Protein AF-A0AAJ0TF32-F1 (afdb_monomer)

Foldseek 3Di:
DAFPQQRDDADPPAWDWDADPVRDIGTHNDVVRVVCVVVVHHSVPDPPRDDDPPPPPPDD

Structure (mmCIF, N/CA/C/O backbone):
data_AF-A0AAJ0TF32-F1
#
_entry.id   AF-A0AAJ0TF32-F1
#
loop_
_atom_site.group_PDB
_atom_site.id
_atom_site.type_symbol
_atom_site.label_atom_id
_atom_site.label_alt_id
_atom_site.label_comp_id
_atom_site.label_asym_id
_atom_site.label_entity_id
_atom_site.label_seq_id
_atom_site.pdbx_PDB_ins_code
_atom_site.Cartn_x
_atom_site.Cartn_y
_atom_site.Cartn_z
_atom_site.occupancy
_atom_site.B_iso_or_equiv
_atom_site.auth_seq_id
_atom_site.auth_comp_id
_atom_site.auth_asym_id
_atom_site.auth_atom_id
_atom_site.pdbx_PDB_model_num
ATOM 1 N N . MET A 1 1 ? -5.544 -2.229 -9.680 1.00 83.12 1 MET A N 1
ATOM 2 C CA . MET A 1 1 ? -5.124 -2.675 -8.331 1.00 83.12 1 MET A CA 1
ATOM 3 C C . MET A 1 1 ? -4.345 -1.540 -7.676 1.00 83.12 1 MET A C 1
ATOM 5 O O . MET A 1 1 ? -3.504 -0.964 -8.354 1.00 83.12 1 MET A O 1
ATOM 9 N N . LYS A 1 2 ? -4.655 -1.145 -6.434 1.00 90.38 2 LYS A N 1
ATOM 10 C CA . LYS A 1 2 ? -3.976 -0.031 -5.739 1.00 90.38 2 LYS A CA 1
ATOM 11 C C . LYS A 1 2 ? -2.986 -0.569 -4.707 1.00 90.38 2 LYS A C 1
ATOM 13 O O . LYS A 1 2 ? -3.268 -1.555 -4.040 1.00 90.38 2 LYS A O 1
ATOM 18 N N . CYS A 1 3 ? -1.841 0.092 -4.567 1.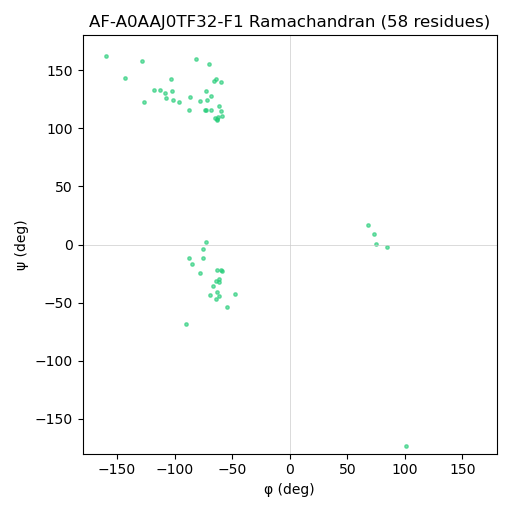00 92.12 3 CYS A N 1
ATOM 19 C CA . CYS A 1 3 ? -0.860 -0.218 -3.533 1.00 92.12 3 CYS A CA 1
ATOM 20 C C . CYS A 1 3 ? -1.380 0.213 -2.159 1.00 92.12 3 CYS A C 1
ATOM 22 O O . CYS A 1 3 ? -1.660 1.395 -1.949 1.00 92.12 3 CYS A O 1
ATOM 24 N N . SER A 1 4 ? -1.430 -0.717 -1.206 1.00 91.19 4 SER A N 1
ATOM 25 C CA . SER A 1 4 ? -1.891 -0.474 0.166 1.00 91.19 4 SER A CA 1
ATOM 26 C C . 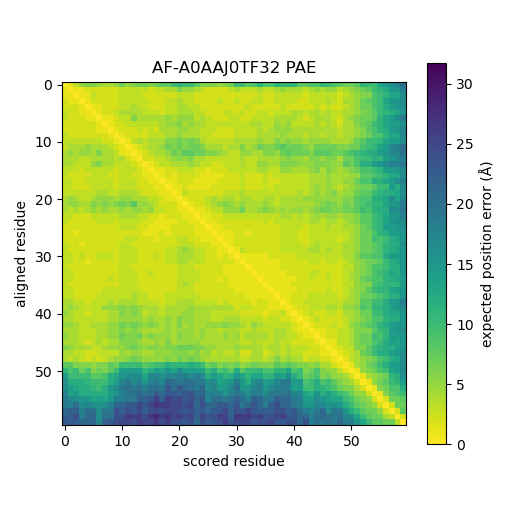SER A 1 4 ? -1.007 0.530 0.918 1.00 91.19 4 SER A C 1
ATOM 28 O O . SER A 1 4 ? -1.458 1.164 1.865 1.00 91.19 4 SER A O 1
ATOM 30 N N . PHE A 1 5 ? 0.249 0.713 0.490 1.00 91.38 5 PHE A N 1
ATOM 31 C CA . PHE A 1 5 ? 1.179 1.650 1.120 1.00 91.38 5 PHE A CA 1
ATOM 32 C C . PHE A 1 5 ? 1.108 3.048 0.492 1.00 91.38 5 PHE A C 1
ATOM 34 O O . PHE A 1 5 ? 0.630 3.996 1.113 1.00 91.38 5 PHE A O 1
ATOM 41 N N . CYS A 1 6 ? 1.552 3.210 -0.756 1.00 89.06 6 CYS A N 1
ATOM 42 C CA . CYS A 1 6 ? 1.649 4.530 -1.388 1.00 89.06 6 CYS A CA 1
ATOM 43 C C . CYS A 1 6 ? 0.364 4.993 -2.097 1.00 89.06 6 CYS A C 1
ATOM 45 O O . CYS A 1 6 ? 0.282 6.159 -2.472 1.00 89.06 6 CYS A O 1
ATOM 47 N N . GLY A 1 7 ? -0.631 4.119 -2.289 1.00 88.38 7 GLY A N 1
ATOM 48 C CA . GLY A 1 7 ? -1.879 4.443 -2.991 1.00 88.38 7 GLY A CA 1
ATOM 49 C C . GLY A 1 7 ? -1.758 4.540 -4.514 1.00 88.38 7 GLY A C 1
ATOM 50 O O . GLY A 1 7 ? -2.754 4.813 -5.177 1.00 88.38 7 GLY A O 1
ATOM 51 N N . SER A 1 8 ? -0.570 4.317 -5.090 1.00 89.69 8 SER A N 1
ATOM 52 C CA . SER A 1 8 ? -0.397 4.315 -6.545 1.00 89.69 8 SER A CA 1
ATOM 53 C C . SER A 1 8 ? -1.071 3.099 -7.179 1.00 89.69 8 SER A C 1
ATOM 55 O O . SER A 1 8 ? -1.211 2.047 -6.548 1.00 89.69 8 SER A O 1
ATOM 57 N N . ASN A 1 9 ? -1.440 3.219 -8.453 1.00 91.31 9 ASN A N 1
ATOM 58 C CA . ASN A 1 9 ? -1.867 2.064 -9.234 1.00 91.31 9 ASN A CA 1
ATOM 59 C C . ASN A 1 9 ? -0.692 1.091 -9.420 1.00 91.31 9 ASN A C 1
ATOM 61 O O . ASN A 1 9 ? 0.452 1.509 -9.596 1.00 91.31 9 ASN A O 1
ATOM 65 N N . ILE A 1 10 ? -0.988 -0.202 -9.331 1.00 91.50 10 ILE A N 1
ATOM 66 C CA . ILE A 1 10 ? -0.065 -1.301 -9.602 1.00 91.50 10 ILE A CA 1
ATOM 67 C C . ILE A 1 10 ? -0.310 -1.751 -11.041 1.00 91.50 10 ILE A C 1
ATOM 69 O O . ILE A 1 10 ? -1.441 -2.108 -11.391 1.00 91.50 10 ILE A O 1
ATOM 73 N N . THR A 1 11 ? 0.739 -1.713 -11.860 1.00 89.12 11 THR A N 1
ATOM 74 C CA . THR A 1 11 ? 0.726 -2.227 -13.234 1.00 89.12 11 THR A CA 1
ATOM 75 C C . THR A 1 11 ? 0.492 -3.738 -13.229 1.00 89.12 11 THR A C 1
ATOM 77 O O . THR A 1 11 ? 0.967 -4.447 -12.341 1.00 89.12 11 THR A O 1
ATOM 80 N N . ARG A 1 12 ? -0.268 -4.244 -14.206 1.00 88.00 12 ARG A N 1
ATOM 81 C CA . ARG A 1 12 ? -0.541 -5.683 -14.337 1.0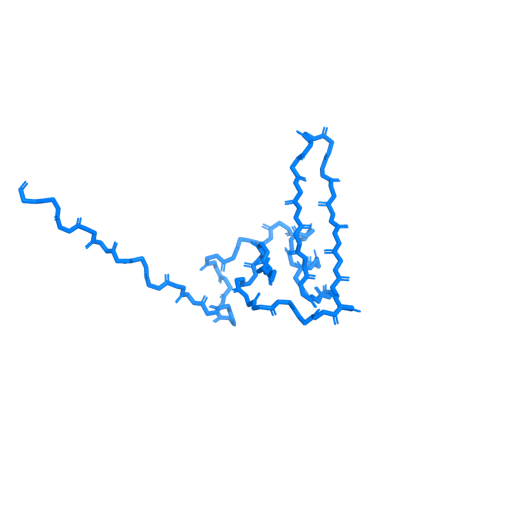0 88.00 12 ARG A CA 1
ATOM 82 C C . ARG A 1 12 ? 0.767 -6.460 -14.524 1.00 88.00 12 ARG A C 1
ATOM 84 O O . ARG A 1 12 ? 1.661 -5.989 -15.214 1.00 88.00 12 ARG A O 1
ATOM 91 N N . GLY A 1 13 ? 0.872 -7.625 -13.884 1.00 87.56 13 GLY A N 1
ATOM 92 C CA . GLY A 1 13 ? 2.095 -8.437 -13.895 1.00 87.56 13 GLY A CA 1
ATOM 93 C C . GLY A 1 13 ? 3.243 -7.872 -13.048 1.00 87.56 13 GLY A C 1
ATOM 94 O O . GLY A 1 13 ? 4.359 -8.368 -13.124 1.00 87.56 13 GLY A O 1
ATOM 95 N N . THR A 1 14 ? 3.004 -6.832 -12.244 1.00 88.31 14 THR A N 1
ATOM 96 C CA . THR A 1 14 ? 4.007 -6.231 -11.353 1.00 88.31 14 THR A CA 1
ATOM 97 C C . THR A 1 14 ? 3.472 -6.133 -9.926 1.00 88.31 14 THR A C 1
ATOM 99 O O . THR A 1 14 ? 2.265 -6.096 -9.691 1.00 88.31 14 THR A O 1
ATOM 102 N N . GLY A 1 15 ? 4.385 -6.042 -8.962 1.00 89.69 15 GLY A N 1
ATOM 103 C CA . GLY A 1 15 ? 4.072 -5.864 -7.551 1.00 89.69 15 GLY A CA 1
ATOM 104 C C . GLY A 1 15 ? 4.169 -7.159 -6.758 1.00 89.69 15 GLY A C 1
ATOM 105 O O . GLY A 1 15 ? 4.639 -8.183 -7.247 1.00 89.69 15 GLY A O 1
ATOM 106 N N . LYS A 1 16 ? 3.764 -7.086 -5.492 1.00 92.31 16 LYS A N 1
ATOM 107 C CA . LYS A 1 16 ? 3.830 -8.204 -4.550 1.00 92.31 16 LYS A CA 1
ATOM 108 C C . LYS A 1 16 ? 2.616 -8.198 -3.635 1.00 92.31 16 LYS A C 1
ATOM 110 O O . LYS A 1 16 ? 2.154 -7.130 -3.228 1.00 92.31 16 LYS A O 1
ATOM 115 N N . MET A 1 17 ? 2.133 -9.389 -3.311 1.00 93.62 17 MET A N 1
ATOM 116 C CA . MET A 1 17 ? 1.089 -9.609 -2.320 1.00 93.62 17 MET A CA 1
ATOM 117 C C . MET A 1 17 ? 1.730 -10.119 -1.029 1.00 93.62 17 MET A C 1
ATOM 119 O O . MET A 1 17 ? 2.570 -11.017 -1.060 1.00 93.62 17 MET A O 1
ATOM 123 N N . PHE A 1 18 ? 1.359 -9.522 0.097 1.00 93.62 18 PHE A N 1
ATOM 124 C CA . PHE A 1 18 ? 1.803 -9.918 1.426 1.00 93.62 18 PHE A CA 1
ATOM 125 C C . PHE A 1 18 ? 0.586 -10.154 2.310 1.00 93.62 18 PHE A C 1
ATOM 127 O O . PHE A 1 18 ? -0.231 -9.253 2.484 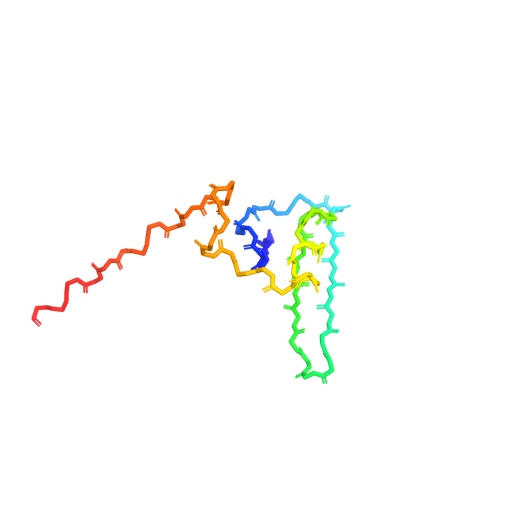1.00 93.62 18 PHE A O 1
ATOM 134 N N . VAL A 1 19 ? 0.476 -11.358 2.861 1.00 94.94 19 VAL A N 1
ATOM 135 C CA . VAL A 1 19 ? -0.622 -11.753 3.743 1.00 94.94 19 VAL A CA 1
ATOM 136 C C . VAL A 1 19 ? -0.082 -11.832 5.165 1.00 94.94 19 VAL A C 1
ATOM 138 O O . VAL A 1 19 ? 0.937 -12.480 5.405 1.00 94.94 19 VAL A O 1
ATOM 141 N N . ARG A 1 20 ? -0.723 -11.133 6.105 1.00 93.50 20 ARG A N 1
ATOM 142 C CA . ARG A 1 20 ? -0.393 -11.228 7.535 1.00 93.50 20 ARG A CA 1
ATOM 143 C C . ARG A 1 20 ? -1.063 -12.453 8.148 1.00 93.50 20 ARG A C 1
ATOM 145 O O . ARG A 1 20 ? -2.091 -12.905 7.660 1.00 93.50 20 ARG A O 1
ATOM 152 N N . ASN A 1 21 ? -0.554 -12.907 9.291 1.00 94.38 21 ASN A N 1
ATOM 153 C CA . ASN A 1 21 ? -1.166 -14.000 10.060 1.00 94.38 21 ASN A CA 1
ATOM 154 C C . ASN A 1 21 ? -2.614 -13.700 10.490 1.00 94.38 21 ASN A C 1
ATOM 156 O O . ASN A 1 21 ? -3.383 -14.620 10.723 1.00 94.38 21 ASN A O 1
ATOM 160 N N . THR A 1 22 ? -3.000 -12.423 10.563 1.00 95.44 22 THR A N 1
ATOM 161 C CA . THR A 1 22 ? -4.380 -11.983 10.824 1.00 95.44 22 THR A CA 1
ATOM 162 C C . THR A 1 22 ? -5.315 -12.145 9.619 1.00 95.44 22 THR A C 1
ATOM 164 O O . THR A 1 22 ? -6.494 -11.830 9.724 1.00 95.44 22 THR A O 1
ATOM 167 N N . GLY A 1 23 ? -4.802 -12.573 8.460 1.00 93.44 23 GLY A N 1
ATOM 168 C CA . GLY A 1 23 ? -5.537 -12.649 7.195 1.00 93.44 23 GLY A CA 1
ATOM 169 C C . GLY A 1 23 ? -5.566 -11.338 6.401 1.00 93.44 23 GLY A C 1
ATOM 170 O O . GLY A 1 23 ? -6.090 -11.305 5.291 1.00 93.44 23 GLY A O 1
ATOM 171 N N . GLU A 1 24 ? -4.984 -10.250 6.918 1.00 94.00 24 GLU A N 1
ATOM 172 C CA . GLU A 1 24 ? -4.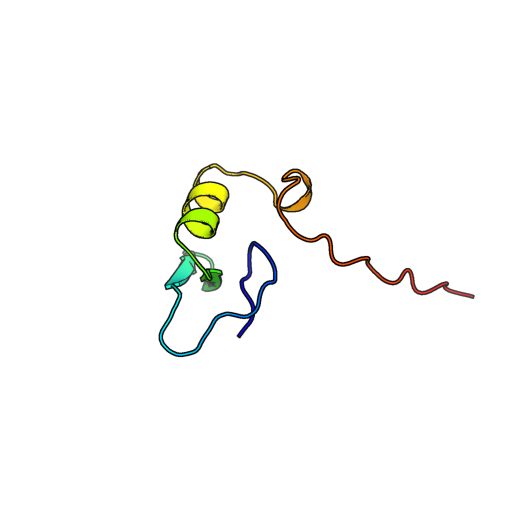925 -8.979 6.189 1.00 94.00 24 GLU A CA 1
ATOM 173 C C . GLU A 1 24 ? -4.009 -9.077 4.963 1.00 94.00 24 GLU A C 1
ATOM 175 O O . GLU A 1 24 ? -2.831 -9.436 5.070 1.00 94.00 24 GLU A O 1
ATOM 180 N N . ILE A 1 25 ? -4.539 -8.682 3.804 1.00 94.00 25 ILE A N 1
ATOM 181 C CA . ILE A 1 25 ? -3.823 -8.706 2.528 1.00 94.00 25 ILE A CA 1
ATOM 182 C C . ILE A 1 25 ? -3.327 -7.301 2.180 1.00 94.00 25 ILE A C 1
ATOM 184 O O . ILE A 1 25 ? -4.098 -6.348 2.053 1.00 94.00 25 ILE A O 1
ATOM 188 N N . PHE A 1 26 ? -2.022 -7.184 1.956 1.00 93.44 26 PHE A N 1
ATOM 189 C CA . PHE A 1 26 ? -1.364 -5.970 1.495 1.00 93.44 26 PHE A CA 1
ATOM 190 C C . PHE A 1 26 ? -0.822 -6.159 0.085 1.00 93.44 26 PHE A C 1
ATOM 192 O O . PHE A 1 26 ? -0.122 -7.127 -0.207 1.00 93.44 26 PHE A O 1
ATOM 199 N N . TYR A 1 27 ? -1.082 -5.178 -0.774 1.00 94.31 27 TYR A N 1
ATOM 200 C CA . TYR A 1 27 ? -0.524 -5.123 -2.119 1.00 94.31 27 TYR A CA 1
ATOM 201 C C . TYR A 1 27 ? 0.528 -4.026 -2.203 1.00 94.31 27 TYR A C 1
ATOM 203 O O . TYR A 1 27 ? 0.283 -2.878 -1.819 1.00 94.31 27 TYR A O 1
ATOM 211 N N . TRP A 1 28 ? 1.698 -4.353 -2.739 1.00 94.25 28 TRP A N 1
ATOM 212 C CA . TRP A 1 28 ? 2.819 -3.429 -2.879 1.00 94.25 28 TRP A CA 1
ATOM 213 C C . TRP A 1 28 ? 3.170 -3.233 -4.349 1.00 94.25 28 TRP A C 1
ATOM 215 O O . TRP A 1 28 ? 3.309 -4.201 -5.090 1.00 94.25 28 TRP A O 1
ATOM 225 N N . CYS A 1 29 ? 3.353 -1.980 -4.772 1.00 92.69 29 CYS A N 1
ATOM 226 C CA . CYS A 1 29 ? 3.802 -1.674 -6.134 1.00 92.69 29 CYS A CA 1
ATOM 227 C C . CYS A 1 29 ? 5.308 -1.891 -6.337 1.00 92.69 29 CYS A C 1
ATOM 229 O O . CYS A 1 29 ? 5.744 -2.080 -7.466 1.00 92.69 29 CYS A O 1
ATOM 231 N N . SER A 1 30 ? 6.111 -1.828 -5.269 1.00 91.81 30 SER A N 1
ATOM 232 C CA . SER A 1 30 ? 7.571 -1.935 -5.339 1.00 91.81 30 SER A CA 1
ATOM 233 C C . SER A 1 30 ? 8.194 -2.333 -4.002 1.00 91.81 30 SER A C 1
ATOM 235 O O . SER A 1 30 ? 7.607 -2.115 -2.935 1.00 91.81 30 SER A O 1
ATOM 237 N N . SER A 1 31 ? 9.440 -2.812 -4.045 1.00 92.81 31 SER A N 1
ATOM 238 C CA . SER A 1 31 ? 10.236 -3.163 -2.859 1.00 92.81 31 SER A CA 1
ATOM 239 C C . SER A 1 31 ? 10.463 -1.973 -1.918 1.00 92.81 31 SER A C 1
ATOM 241 O O . SER A 1 31 ? 10.690 -2.152 -0.724 1.00 92.81 31 SER A O 1
ATOM 243 N N . LYS A 1 32 ? 10.360 -0.733 -2.418 1.00 92.00 32 LYS A N 1
ATOM 244 C CA . LYS A 1 32 ? 10.400 0.478 -1.583 1.00 92.00 32 LYS A CA 1
ATOM 245 C C . LYS A 1 32 ? 9.223 0.512 -0.605 1.00 92.00 32 LYS A C 1
ATOM 247 O O . LYS A 1 32 ? 9.414 0.883 0.552 1.00 92.00 32 LYS A O 1
ATOM 252 N N . CYS A 1 33 ? 8.025 0.125 -1.044 1.00 92.81 33 CYS A N 1
ATOM 253 C CA . CYS A 1 33 ? 6.838 0.085 -0.187 1.00 92.81 33 CYS A CA 1
ATOM 254 C C . CYS A 1 33 ? 6.940 -1.032 0.859 1.00 92.81 33 CYS A C 1
ATOM 256 O O . CYS A 1 33 ? 6.703 -0.773 2.034 1.00 92.81 33 CYS A O 1
ATOM 258 N N . GLU A 1 34 ? 7.390 -2.221 0.448 1.00 93.31 34 GLU A N 1
ATOM 259 C CA . GLU A 1 34 ? 7.664 -3.361 1.338 1.00 93.31 34 GLU A CA 1
ATOM 260 C C . GLU A 1 34 ? 8.636 -2.987 2.460 1.00 93.31 34 GLU A C 1
ATOM 262 O O . GLU A 1 34 ? 8.328 -3.148 3.640 1.00 93.31 34 GLU A O 1
ATOM 267 N N . LYS A 1 35 ? 9.800 -2.432 2.102 1.00 94.00 35 LYS A N 1
ATOM 268 C CA . LYS A 1 35 ? 10.836 -2.065 3.075 1.00 94.00 35 LYS A CA 1
ATOM 269 C C . LYS A 1 35 ? 10.338 -1.009 4.058 1.00 94.00 35 LYS A C 1
ATOM 271 O O . LYS A 1 35 ? 10.565 -1.144 5.252 1.00 94.00 35 LYS A O 1
ATOM 276 N N . ASN A 1 36 ? 9.640 0.029 3.588 1.00 93.06 36 ASN A N 1
ATOM 277 C CA . ASN A 1 36 ? 9.117 1.057 4.494 1.00 93.06 36 ASN A CA 1
ATOM 278 C C . ASN A 1 36 ? 8.030 0.515 5.432 1.00 93.06 36 ASN A C 1
ATOM 280 O O . ASN A 1 36 ? 8.013 0.905 6.596 1.00 93.06 36 ASN A O 1
ATOM 284 N N . PHE A 1 37 ? 7.186 -0.405 4.957 1.00 91.94 37 PHE A N 1
ATOM 285 C CA . PHE A 1 37 ? 6.214 -1.090 5.805 1.00 91.94 37 PHE A CA 1
ATOM 286 C C . PHE A 1 37 ? 6.903 -1.950 6.875 1.00 91.94 37 PHE A C 1
ATOM 288 O O . PHE A 1 37 ? 6.576 -1.834 8.051 1.00 91.94 37 PHE A O 1
ATOM 295 N N . ARG A 1 38 ? 7.917 -2.743 6.497 1.00 91.31 38 ARG A N 1
ATOM 296 C CA . ARG A 1 38 ? 8.699 -3.564 7.441 1.00 91.31 38 ARG A CA 1
ATOM 297 C C . ARG A 1 38 ? 9.485 -2.743 8.461 1.00 91.31 38 ARG A C 1
ATOM 299 O O . ARG A 1 38 ? 9.640 -3.180 9.590 1.00 91.31 38 ARG A O 1
ATOM 306 N N . MET A 1 39 ? 9.935 -1.546 8.088 1.00 93.44 39 MET A N 1
ATOM 307 C CA . MET A 1 39 ? 10.560 -0.590 9.011 1.00 93.44 39 MET A CA 1
ATOM 308 C C . MET A 1 39 ? 9.557 0.079 9.972 1.00 93.44 39 MET A C 1
ATOM 310 O O . MET A 1 39 ? 9.945 0.980 10.708 1.00 93.44 39 MET A O 1
ATOM 314 N N . GLY A 1 40 ? 8.264 -0.269 9.929 1.00 90.94 40 GLY A N 1
ATOM 315 C CA . GLY A 1 40 ? 7.237 0.343 10.777 1.00 90.94 40 GLY A CA 1
ATOM 316 C C . GLY A 1 40 ? 6.950 1.811 10.444 1.00 90.94 40 GLY A C 1
ATOM 317 O O . GLY A 1 40 ? 6.369 2.535 11.250 1.00 90.94 40 GLY A O 1
ATOM 318 N N . ARG A 1 41 ? 7.357 2.294 9.261 1.00 90.62 41 ARG A N 1
ATOM 319 C CA . ARG A 1 41 ? 7.142 3.693 8.878 1.00 90.62 41 ARG A CA 1
ATOM 320 C C . ARG A 1 41 ? 5.702 3.906 8.442 1.00 90.62 41 ARG A C 1
ATOM 322 O O . ARG A 1 41 ? 5.227 3.319 7.472 1.00 90.62 41 ARG A O 1
ATOM 329 N N . GLU A 1 42 ? 5.031 4.840 9.098 1.00 87.25 42 GLU A N 1
ATOM 330 C CA . GLU A 1 42 ? 3.689 5.249 8.703 1.00 87.25 42 GLU A CA 1
ATOM 331 C C . GLU A 1 42 ? 3.704 6.080 7.415 1.00 87.25 42 GLU A C 1
ATOM 333 O O . GLU A 1 42 ? 4.406 7.091 7.304 1.00 87.25 42 GLU A O 1
ATOM 338 N N . ARG A 1 43 ? 2.821 5.729 6.472 1.00 87.75 43 ARG A N 1
ATOM 339 C CA . ARG A 1 43 ? 2.611 6.458 5.210 1.00 87.75 43 ARG A CA 1
ATOM 340 C C . ARG A 1 43 ? 2.478 7.975 5.413 1.00 87.75 43 ARG A C 1
ATOM 342 O O . ARG A 1 43 ? 3.042 8.750 4.649 1.00 87.75 43 ARG A O 1
ATOM 349 N N . LYS A 1 44 ? 1.735 8.406 6.442 1.00 84.75 44 LYS A N 1
ATOM 350 C CA . LYS A 1 44 ? 1.420 9.824 6.718 1.00 84.75 44 LYS A CA 1
ATOM 351 C C . LYS A 1 44 ? 2.664 10.681 6.991 1.00 84.75 44 LYS A C 1
ATOM 353 O O . LYS A 1 44 ? 2.657 11.879 6.688 1.00 84.75 44 LYS A O 1
ATOM 358 N N . LYS A 1 45 ? 3.713 10.061 7.542 1.00 87.1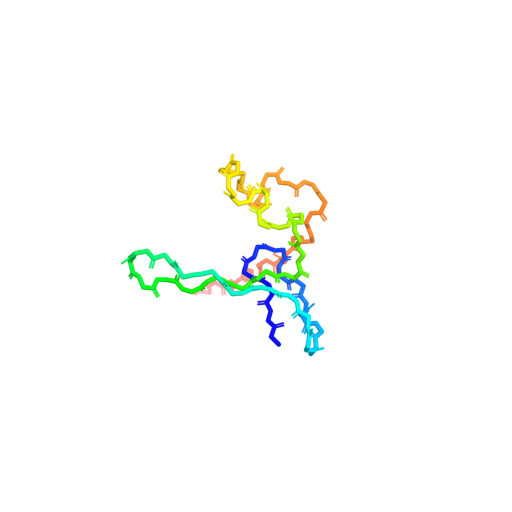9 45 LYS A N 1
ATOM 359 C CA . LYS A 1 45 ? 4.974 10.705 7.933 1.00 87.19 45 LYS A CA 1
ATOM 360 C C . LYS A 1 45 ? 5.959 10.819 6.758 1.00 87.19 45 LYS A C 1
ATOM 362 O O . LYS A 1 45 ? 6.890 11.615 6.811 1.00 87.19 45 LYS A O 1
ATOM 367 N N . LEU A 1 46 ? 5.751 10.070 5.672 1.00 88.56 46 LEU A N 1
ATOM 368 C CA . LEU A 1 46 ? 6.649 10.048 4.516 1.00 88.56 46 LEU A CA 1
ATOM 369 C C . LEU A 1 46 ? 6.300 11.141 3.497 1.00 88.56 46 LEU A C 1
ATOM 371 O O . LEU A 1 46 ? 5.260 11.087 2.845 1.00 88.56 46 LEU A O 1
ATOM 375 N N . ARG A 1 47 ? 7.217 12.098 3.302 1.00 86.31 47 ARG A N 1
ATOM 376 C CA . ARG A 1 47 ? 7.044 13.231 2.367 1.00 86.31 47 ARG A CA 1
ATOM 377 C C . ARG A 1 47 ? 6.875 12.812 0.901 1.00 86.31 47 ARG A C 1
ATOM 379 O O . ARG A 1 47 ?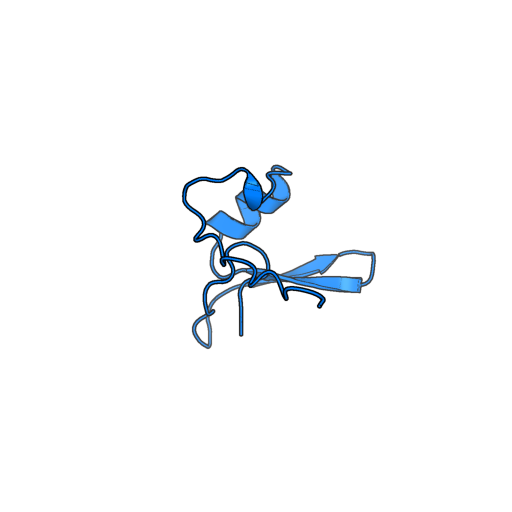 6.160 13.475 0.163 1.00 86.31 47 ARG A O 1
ATOM 386 N N . TRP A 1 48 ? 7.507 11.714 0.478 1.00 86.94 48 TRP A N 1
ATOM 387 C CA . TRP A 1 48 ? 7.478 11.258 -0.921 1.00 86.94 48 TRP A CA 1
ATOM 388 C C . TRP A 1 48 ? 6.155 10.599 -1.332 1.00 86.94 48 TRP A C 1
ATOM 390 O O . TRP A 1 48 ? 5.942 10.336 -2.516 1.00 86.94 48 TRP A O 1
ATOM 400 N N . ILE A 1 49 ? 5.273 10.291 -0.377 1.00 87.25 49 ILE A N 1
ATOM 401 C CA . ILE A 1 49 ? 3.987 9.672 -0.684 1.00 87.25 49 ILE A CA 1
ATOM 402 C C . ILE A 1 49 ? 2.969 10.762 -0.994 1.00 87.25 49 ILE A C 1
ATOM 404 O O . ILE A 1 49 ? 2.729 11.656 -0.182 1.00 87.25 49 ILE A O 1
ATOM 408 N N . LYS A 1 50 ? 2.312 10.643 -2.153 1.00 79.06 50 LYS A N 1
ATOM 409 C CA . LYS A 1 50 ? 1.198 11.520 -2.518 1.00 79.06 50 LYS A CA 1
ATOM 410 C C . LYS A 1 50 ? 0.088 11.376 -1.471 1.00 79.06 50 LYS A C 1
ATOM 412 O O . LYS A 1 50 ? -0.494 10.303 -1.269 1.00 79.06 50 LYS A O 1
ATOM 417 N N . ARG A 1 51 ? -0.169 12.466 -0.749 1.00 75.31 51 ARG A N 1
ATOM 418 C CA . ARG A 1 51 ? -1.280 12.560 0.197 1.00 75.31 51 ARG A CA 1
ATOM 419 C C . ARG A 1 51 ? -2.563 12.670 -0.615 1.00 7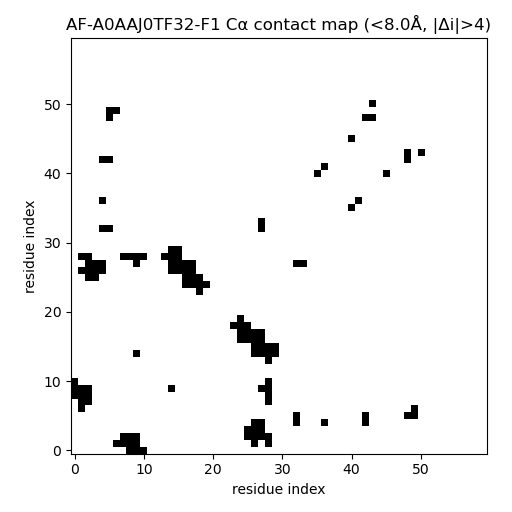5.31 51 ARG A C 1
ATOM 421 O O . ARG A 1 51 ? -2.752 13.644 -1.336 1.00 75.31 51 ARG A O 1
ATOM 428 N N . GLU A 1 52 ? -3.437 11.678 -0.498 1.00 66.56 52 GLU A N 1
ATOM 429 C CA . GLU A 1 52 ? -4.816 11.854 -0.942 1.00 66.56 52 GLU A CA 1
ATOM 430 C C . GLU A 1 52 ? -5.457 12.860 0.016 1.00 66.56 52 GLU A C 1
ATOM 432 O O . GLU A 1 52 ? -5.524 12.623 1.226 1.00 66.56 52 GLU A O 1
ATOM 437 N N . LYS A 1 53 ? -5.851 14.027 -0.507 1.00 59.59 53 LYS A N 1
ATOM 438 C CA . LYS A 1 53 ? -6.641 14.994 0.255 1.00 59.59 53 LYS A CA 1
ATOM 439 C C . LYS A 1 53 ? -7.959 14.301 0.595 1.00 59.59 53 LYS A C 1
ATOM 441 O O . LYS A 1 53 ? -8.760 14.037 -0.298 1.00 59.59 53 LYS A O 1
ATOM 446 N N . LYS A 1 54 ? -8.178 13.972 1.869 1.00 58.53 54 LYS A N 1
ATOM 447 C CA . LYS A 1 54 ? -9.502 13.539 2.319 1.00 58.53 54 LYS A CA 1
ATOM 448 C C . LYS A 1 54 ? -10.458 14.704 2.057 1.00 58.53 54 LYS A C 1
ATOM 450 O O . LYS A 1 54 ? -10.231 15.789 2.586 1.00 58.53 54 LYS A O 1
ATOM 455 N N . ARG A 1 55 ? -11.490 14.498 1.229 1.00 56.16 55 ARG A N 1
ATOM 456 C CA . ARG A 1 55 ? -12.628 15.424 1.163 1.00 56.16 55 ARG A CA 1
ATOM 457 C C . ARG A 1 55 ? -13.283 15.377 2.538 1.00 56.16 55 ARG A C 1
ATOM 459 O O . ARG A 1 55 ? -13.860 14.359 2.909 1.00 56.16 55 ARG A O 1
ATOM 466 N N . THR A 1 56 ? -13.123 16.435 3.317 1.00 64.88 56 THR A N 1
ATOM 467 C CA . THR A 1 56 ? -13.954 16.671 4.491 1.00 64.88 56 THR A CA 1
ATOM 468 C C . THR A 1 56 ? -15.378 16.843 3.982 1.00 64.88 56 THR A C 1
ATOM 470 O O . THR A 1 56 ? -15.697 17.832 3.327 1.00 64.88 56 THR A O 1
ATOM 473 N N . VAL A 1 57 ? -16.222 15.837 4.206 1.00 66.75 57 VAL A N 1
ATOM 474 C CA . VAL A 1 57 ? -17.667 16.011 4.070 1.00 66.75 57 VAL A CA 1
ATOM 475 C C . VAL A 1 57 ? -18.039 17.012 5.159 1.00 66.75 57 VAL A C 1
ATOM 477 O O . VAL A 1 57 ? -17.912 16.693 6.341 1.00 66.75 57 VAL A O 1
ATOM 480 N N . LYS A 1 58 ? -18.386 18.247 4.778 1.0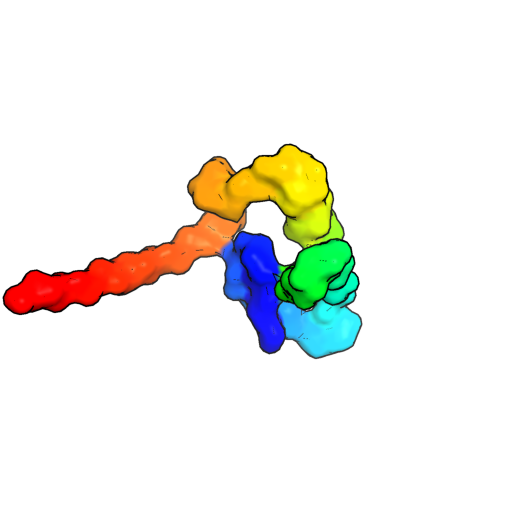0 55.94 58 LYS A N 1
ATOM 481 C CA . LYS A 1 58 ? -19.071 19.164 5.691 1.00 55.94 58 LYS A CA 1
ATOM 482 C C . LYS A 1 58 ? -20.366 18.449 6.084 1.00 55.94 58 LYS A C 1
ATOM 484 O O . LYS A 1 58 ? -21.192 18.198 5.214 1.00 55.94 58 LYS A O 1
ATOM 489 N N . LYS A 1 59 ? -20.474 18.016 7.340 1.00 55.41 59 LYS A N 1
ATOM 490 C CA . LYS A 1 59 ? -21.776 17.716 7.934 1.00 55.41 59 LYS A CA 1
ATOM 491 C C . LYS A 1 59 ? -22.420 19.074 8.190 1.00 55.41 59 LYS A C 1
ATOM 493 O O . LYS A 1 59 ? -21.818 19.881 8.896 1.00 55.41 59 LYS A O 1
ATOM 498 N N . GLU A 1 60 ? -23.525 19.317 7.501 1.00 51.94 60 GLU A N 1
ATOM 499 C CA . GLU A 1 60 ? -24.468 20.404 7.776 1.00 51.94 60 GLU A CA 1
ATOM 500 C C . GLU A 1 60 ? -25.275 20.069 9.034 1.00 51.94 60 GLU A C 1
ATOM 502 O O . GLU A 1 60 ? -25.529 18.855 9.247 1.00 51.94 60 GLU A O 1
#

Solvent-accessible surface area (backbone atoms only — not comparable to full-atom values): 3916 Å² total; per-residue (Å²): 99,62,14,70,65,60,61,46,78,35,58,89,99,55,56,48,80,47,71,46,98,88,67,51,77,40,36,30,59,44,72,69,47,51,51,39,53,75,68,68,54,56,62,92,78,40,85,88,44,72,74,77,78,75,79,77,76,80,80,128

Sequence (60 aa):
MKCSFCGSNITRGTGKMFVRNTGEIFYWCSSKCEKNFRMGRERKKLRWIKREKKRTVKKE

pLDDT: mean 85.82, std 11.78, range [51.94, 95.44]

Radius of gyration: 13.51 Å; Cα contacts (8 Å, |Δi|>4): 64; chains: 1; bounding box: 35×34×25 Å

Secondary structure (DSSP, 8-state):
-B-TTT-PBPPTT--EEEE-TTS-EEEESSHHHHHHHHTT--GGG-TTS-----------

Nearest PDB structures (foldseek):
  3g4s-assembly1_U  TM=9.789E-01  e=3.063E-06  Haloarcula marismortui
  8v87-assembly1_u  TM=9.503E-01  e=8.652E-06  Saccharomyces cerevisiae BY4741
  7oyd-assembly1_W  TM=9.637E-01  e=3.008E-05  Oryctolagus cuniculus
  8oj5-assembly1_LW  TM=9.726E-01  e=3.968E-05  Homo sapiens
  8g61-assembly1_LW  TM=9.635E-01  e=6.442E-05  Homo sapiens

Mean predicted aligned error: 6.28 Å